Protein AF-A0A7S2ACH5-F1 (afdb_monomer_lite)

Structure (mmCIF, N/CA/C/O backbone):
data_AF-A0A7S2ACH5-F1
#
_entry.id   AF-A0A7S2ACH5-F1
#
loop_
_atom_site.group_PDB
_atom_site.id
_atom_site.type_symbol
_atom_site.label_atom_id
_atom_site.label_alt_id
_atom_site.label_comp_id
_atom_site.label_asym_id
_atom_site.label_entity_id
_atom_site.label_seq_id
_atom_site.pdbx_PDB_ins_code
_atom_site.Cartn_x
_atom_site.Cartn_y
_atom_site.Cartn_z
_atom_site.occupancy
_atom_site.B_iso_or_equiv
_atom_site.auth_seq_id
_atom_site.auth_comp_id
_atom_site.auth_asym_id
_atom_site.auth_atom_id
_atom_site.pdbx_PDB_model_num
ATOM 1 N N . ALA A 1 1 ? -8.291 -0.628 34.676 1.00 46.88 1 ALA A N 1
ATOM 2 C CA . ALA A 1 1 ? -8.359 -1.129 33.291 1.00 46.88 1 ALA A CA 1
ATOM 3 C C . ALA A 1 1 ? -7.408 -0.285 32.462 1.00 46.88 1 ALA A C 1
ATOM 5 O O . ALA A 1 1 ? -7.462 0.931 32.591 1.00 46.88 1 ALA A O 1
ATOM 6 N N . ILE A 1 2 ? -6.483 -0.892 31.721 1.00 49.00 2 ILE A N 1
ATOM 7 C CA . ILE A 1 2 ? -5.569 -0.131 30.864 1.00 49.00 2 ILE A CA 1
ATOM 8 C C . ILE A 1 2 ? -6.373 0.217 29.614 1.00 49.00 2 ILE A C 1
ATOM 10 O O . ILE A 1 2 ? -6.762 -0.676 28.867 1.00 49.00 2 ILE A O 1
ATOM 14 N N . GLN A 1 3 ? -6.704 1.491 29.450 1.00 51.94 3 GLN A N 1
ATOM 15 C CA . GLN A 1 3 ? -7.362 2.009 28.257 1.00 51.94 3 GLN A CA 1
ATOM 16 C C . GLN A 1 3 ? -6.324 1.950 27.130 1.00 51.94 3 GLN A C 1
ATOM 18 O O . GLN A 1 3 ? -5.468 2.824 27.032 1.00 51.94 3 GLN A O 1
ATOM 23 N N . GLN A 1 4 ? -6.304 0.863 26.356 1.00 63.16 4 GLN A N 1
ATOM 24 C CA . GLN A 1 4 ? -5.436 0.783 25.184 1.00 63.16 4 GLN A CA 1
ATOM 25 C C . GLN A 1 4 ? -6.059 1.659 24.095 1.00 63.16 4 GLN A C 1
ATOM 27 O O . GLN A 1 4 ? -7.161 1.383 23.625 1.00 63.16 4 GLN A O 1
ATOM 32 N N . SER A 1 5 ? -5.387 2.759 23.761 1.00 78.38 5 SER A N 1
ATOM 33 C CA . SER A 1 5 ? -5.710 3.555 22.580 1.00 78.38 5 SER A CA 1
ATOM 34 C C . SER A 1 5 ? -5.447 2.724 21.328 1.00 78.38 5 SER A C 1
ATOM 36 O O . SER A 1 5 ? -4.475 1.967 21.294 1.00 78.38 5 SER A O 1
ATOM 38 N N . LEU A 1 6 ? -6.290 2.881 20.305 1.00 80.44 6 LEU A N 1
ATOM 39 C CA . LEU A 1 6 ? -6.038 2.279 18.998 1.00 80.44 6 LEU A CA 1
ATOM 40 C C . LEU A 1 6 ? -4.666 2.726 18.457 1.00 80.44 6 LEU A C 1
ATOM 42 O O . LEU A 1 6 ? -4.239 3.851 18.747 1.00 80.44 6 LEU A O 1
ATOM 46 N N . PRO A 1 7 ? -3.981 1.874 17.675 1.00 90.81 7 PRO A N 1
ATOM 47 C CA . PRO A 1 7 ? -2.826 2.290 16.891 1.00 90.81 7 PRO A CA 1
ATOM 48 C C . PRO A 1 7 ? -3.165 3.476 15.970 1.00 90.81 7 PRO A C 1
ATOM 50 O O . PRO A 1 7 ? -4.335 3.669 15.626 1.00 90.81 7 PRO A O 1
ATOM 53 N N . PRO A 1 8 ? -2.167 4.284 15.570 1.00 95.19 8 PRO A N 1
ATOM 54 C CA . PRO A 1 8 ? -2.395 5.388 14.645 1.00 95.19 8 PRO A CA 1
ATOM 55 C C . PRO A 1 8 ? -2.881 4.877 13.285 1.00 95.19 8 PRO A C 1
ATOM 57 O O . PRO A 1 8 ? -2.527 3.778 12.858 1.00 95.19 8 PRO A O 1
ATOM 60 N N . GLU A 1 9 ? -3.658 5.688 12.576 1.00 97.50 9 GLU A N 1
ATOM 61 C CA . GLU A 1 9 ? -3.918 5.429 11.160 1.00 97.50 9 GLU A CA 1
ATOM 62 C C . GLU A 1 9 ? -2.611 5.451 10.358 1.00 97.50 9 GLU A C 1
ATOM 64 O O . GLU A 1 9 ? -1.653 6.145 10.712 1.00 97.50 9 GLU A O 1
ATOM 69 N N . GLY A 1 10 ? -2.561 4.679 9.279 1.00 98.50 10 GLY A N 1
ATOM 70 C CA . GLY A 1 10 ? -1.382 4.605 8.436 1.00 98.50 10 GLY A CA 1
ATOM 71 C C . GLY A 1 10 ? -1.247 3.274 7.723 1.00 98.50 10 GLY A C 1
ATOM 72 O O . GLY A 1 10 ? -2.184 2.490 7.618 1.00 98.50 10 GLY A O 1
ATOM 73 N N . TRP A 1 11 ? -0.049 3.028 7.222 1.00 98.75 11 TRP A N 1
ATOM 74 C CA . TRP A 1 11 ? 0.281 1.824 6.480 1.00 98.75 11 TRP A CA 1
ATOM 75 C C . TRP A 1 11 ? 0.791 0.720 7.399 1.00 98.75 11 TRP A C 1
ATOM 77 O O . TRP A 1 11 ? 1.637 0.961 8.257 1.00 98.75 11 TRP A O 1
ATOM 87 N N . TYR A 1 12 ? 0.315 -0.495 7.162 1.00 98.81 12 TYR A N 1
ATOM 88 C CA . TYR A 1 12 ? 0.663 -1.690 7.917 1.00 98.81 12 TYR A CA 1
ATOM 89 C C . TYR A 1 12 ? 1.000 -2.844 6.973 1.00 98.81 12 TYR A C 1
ATOM 91 O O . TYR A 1 12 ? 0.557 -2.883 5.819 1.00 98.81 12 TYR A O 1
ATOM 99 N N . ASP A 1 13 ? 1.765 -3.809 7.484 1.00 98.50 13 ASP A N 1
ATOM 100 C CA . ASP A 1 13 ? 1.868 -5.126 6.866 1.00 98.50 13 ASP A CA 1
ATOM 101 C C . ASP A 1 13 ? 0.530 -5.858 7.024 1.00 98.50 13 ASP A C 1
ATOM 103 O O . ASP A 1 13 ? 0.094 -6.141 8.141 1.00 98.50 13 ASP A O 1
ATOM 107 N N . GLY A 1 14 ? -0.119 -6.175 5.900 1.00 97.50 14 GLY A N 1
ATOM 108 C CA . GLY A 1 14 ? -1.352 -6.959 5.885 1.00 97.50 14 GLY A CA 1
ATOM 109 C C . GLY A 1 14 ? -1.184 -8.377 6.444 1.00 97.50 14 GLY A C 1
ATOM 110 O O . GLY A 1 14 ? -2.161 -8.988 6.869 1.00 97.50 14 GLY A O 1
ATOM 111 N N . GLY A 1 15 ? 0.048 -8.887 6.477 1.00 96.88 15 GLY A N 1
ATOM 112 C CA . GLY A 1 15 ? 0.412 -10.239 6.875 1.00 96.88 15 GLY A CA 1
ATOM 113 C C . GLY A 1 15 ? 0.614 -11.171 5.678 1.00 96.88 15 GLY A C 1
ATOM 114 O O . GLY A 1 15 ? 0.072 -10.972 4.587 1.00 96.88 15 GLY A O 1
ATOM 115 N N . ALA A 1 16 ? 1.394 -12.234 5.889 1.00 95.69 16 ALA A N 1
ATOM 116 C CA . ALA A 1 16 ? 1.707 -13.209 4.847 1.00 95.69 16 ALA A CA 1
ATOM 117 C C . ALA A 1 16 ? 0.436 -13.910 4.331 1.00 95.69 16 ALA A C 1
ATOM 119 O O . ALA A 1 16 ? -0.244 -14.625 5.072 1.00 95.69 16 ALA A O 1
ATOM 120 N N . GLY A 1 17 ? 0.126 -13.718 3.047 1.00 95.75 17 GLY A N 1
ATOM 121 C CA . GLY A 1 17 ? -1.035 -14.304 2.375 1.00 95.75 17 GLY A CA 1
ATOM 122 C C . GLY A 1 17 ? -2.388 -13.804 2.889 1.00 95.75 17 GLY A C 1
ATOM 123 O O . GLY A 1 17 ? -3.402 -14.445 2.624 1.00 95.75 17 GLY A O 1
ATOM 124 N N . GLN A 1 18 ? -2.413 -12.700 3.636 1.00 96.75 18 GLN A N 1
ATOM 125 C CA . GLN A 1 18 ? -3.631 -12.114 4.191 1.00 96.75 18 GLN A CA 1
ATOM 126 C C . GLN A 1 18 ? -4.126 -10.947 3.327 1.00 96.75 18 GLN A C 1
ATOM 128 O O . GLN A 1 18 ? -3.363 -10.299 2.607 1.00 96.75 18 GLN A O 1
ATOM 133 N N . SER A 1 19 ? -5.426 -10.684 3.405 1.00 98.12 19 SER A N 1
ATOM 134 C CA . SER A 1 19 ? -6.052 -9.475 2.863 1.00 98.12 19 SER A CA 1
ATOM 135 C C . SER A 1 19 ? -5.787 -8.252 3.752 1.00 98.12 19 SER A C 1
ATOM 137 O O . SER A 1 19 ? -5.433 -8.388 4.927 1.00 98.12 19 SER A O 1
ATOM 139 N N . CYS A 1 20 ? -6.023 -7.045 3.230 1.00 98.75 20 CYS A N 1
ATOM 140 C CA . CYS A 1 20 ? -5.938 -5.832 4.044 1.00 98.75 20 CYS A CA 1
ATOM 141 C C . CYS A 1 20 ? -7.042 -5.753 5.098 1.00 98.75 20 CYS A C 1
ATOM 143 O O . CYS A 1 20 ? -6.790 -5.265 6.198 1.00 98.75 20 CYS A O 1
ATOM 145 N N . THR A 1 21 ? -8.227 -6.298 4.816 1.00 98.75 21 THR A N 1
ATOM 146 C CA . THR A 1 21 ? -9.292 -6.442 5.816 1.00 98.75 21 THR A CA 1
ATOM 147 C C . THR A 1 21 ? -8.815 -7.254 7.022 1.00 98.75 21 THR A C 1
ATOM 149 O O . THR A 1 21 ? -9.005 -6.833 8.162 1.00 98.75 21 THR A O 1
ATOM 152 N N . GLN A 1 22 ? -8.138 -8.384 6.792 1.00 98.50 22 GLN A N 1
ATOM 153 C CA . GLN A 1 22 ? -7.583 -9.210 7.871 1.00 98.50 22 GLN A CA 1
ATOM 154 C C . GLN A 1 22 ? -6.442 -8.499 8.611 1.00 98.50 22 GLN A C 1
ATOM 156 O O . GLN A 1 22 ? -6.440 -8.471 9.842 1.00 98.50 22 GLN A O 1
ATOM 161 N N . GLY A 1 23 ? -5.502 -7.896 7.876 1.00 98.19 23 GLY A N 1
ATOM 162 C CA . GLY A 1 23 ? -4.347 -7.211 8.456 1.00 98.19 23 GLY A CA 1
ATOM 163 C C . GLY A 1 23 ? -4.721 -6.015 9.333 1.00 98.19 23 GLY A C 1
ATOM 164 O O . GLY A 1 23 ? -4.294 -5.933 10.483 1.00 98.19 23 GLY A O 1
ATOM 165 N N . CYS A 1 24 ? -5.586 -5.123 8.840 1.00 98.56 24 CYS A N 1
ATOM 166 C CA . CYS A 1 24 ? -6.038 -3.972 9.622 1.00 98.56 24 CYS A CA 1
ATOM 167 C C . CYS A 1 24 ? -6.851 -4.402 10.854 1.00 98.56 24 CYS A C 1
ATOM 169 O O . CYS A 1 24 ? -6.653 -3.857 11.943 1.00 98.56 24 CYS A O 1
ATOM 171 N N . ALA A 1 25 ? -7.704 -5.427 10.727 1.00 98.06 25 ALA A N 1
ATOM 172 C CA . ALA A 1 25 ? -8.476 -5.944 11.856 1.00 98.06 25 ALA A CA 1
ATOM 173 C C . ALA A 1 25 ? -7.581 -6.504 12.976 1.00 98.06 25 ALA A C 1
ATOM 175 O O . ALA A 1 25 ? -7.907 -6.351 14.155 1.00 98.06 25 ALA A O 1
ATOM 176 N N . ALA A 1 26 ? -6.429 -7.095 12.635 1.00 97.25 26 ALA A N 1
ATOM 177 C CA . ALA A 1 26 ? -5.473 -7.619 13.612 1.00 97.25 26 ALA A CA 1
ATOM 178 C C . ALA A 1 26 ? -4.875 -6.533 14.528 1.00 97.25 26 ALA A C 1
ATOM 180 O O . ALA A 1 26 ? -4.435 -6.843 15.635 1.00 97.25 26 ALA A O 1
ATOM 181 N N . VAL A 1 27 ? -4.901 -5.266 14.098 1.00 96.06 27 VAL A N 1
ATOM 182 C CA . VAL A 1 27 ? -4.445 -4.103 14.878 1.00 96.06 27 VAL A CA 1
ATOM 183 C C . VAL A 1 27 ? -5.601 -3.217 15.365 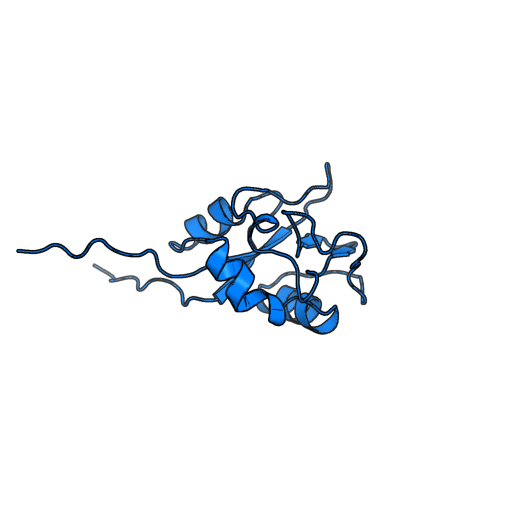1.00 96.06 27 VAL A C 1
ATOM 185 O O . VAL A 1 27 ? -5.373 -2.125 15.877 1.00 96.06 27 VAL A O 1
ATOM 188 N N . GLY A 1 28 ? -6.851 -3.680 15.244 1.00 95.81 28 GLY A N 1
ATOM 189 C CA . GLY A 1 28 ? -8.041 -2.944 15.689 1.00 95.81 28 GLY A CA 1
ATOM 190 C C . GLY A 1 28 ? -8.463 -1.791 14.769 1.00 95.81 28 GLY A C 1
ATOM 191 O O . GLY A 1 28 ? -9.256 -0.943 15.178 1.00 95.81 28 GLY A O 1
ATOM 192 N N . LEU A 1 29 ? -7.942 -1.755 13.543 1.00 97.25 29 LEU A N 1
ATOM 193 C CA . LEU A 1 29 ? -8.266 -0.772 12.511 1.00 97.25 29 LEU A CA 1
ATOM 194 C C . LEU A 1 29 ? -9.096 -1.420 11.391 1.00 97.25 29 LEU A C 1
ATOM 196 O O . LEU A 1 29 ? -9.392 -2.615 11.420 1.00 97.25 29 LEU A O 1
ATOM 200 N N . VAL A 1 30 ? -9.477 -0.631 10.389 1.00 98.31 30 VAL A N 1
ATOM 201 C CA . VAL A 1 30 ? -10.203 -1.103 9.201 1.00 98.31 30 VAL A CA 1
ATOM 202 C C . VAL A 1 30 ? -9.523 -0.641 7.914 1.00 98.31 30 VAL A C 1
ATOM 204 O O . VAL A 1 30 ? -8.794 0.349 7.915 1.00 98.31 30 VAL A O 1
ATOM 207 N N . CYS A 1 31 ? -9.774 -1.370 6.827 1.00 98.75 31 CYS A N 1
ATOM 208 C CA . CYS A 1 31 ? -9.410 -0.992 5.462 1.00 98.75 31 CYS A CA 1
ATOM 209 C C . CYS A 1 31 ? -10.671 -0.544 4.714 1.00 98.75 31 CYS A C 1
ATOM 211 O O . CYS A 1 31 ? -11.732 -1.144 4.894 1.00 98.75 31 CYS A O 1
ATOM 213 N N . THR A 1 32 ? -10.539 0.474 3.867 1.00 98.62 32 THR A N 1
ATOM 214 C CA . THR A 1 32 ? -11.549 0.867 2.874 1.00 98.62 32 THR A CA 1
ATOM 215 C C . THR A 1 32 ? -10.875 1.127 1.532 1.00 98.62 32 THR A C 1
ATOM 217 O O . THR A 1 32 ? -9.725 1.577 1.482 1.00 98.62 32 THR A O 1
ATOM 220 N N . GLU A 1 33 ? -11.577 0.866 0.433 1.00 98.75 33 GLU A N 1
ATOM 221 C CA . GLU A 1 33 ? -11.095 1.177 -0.912 1.00 98.75 33 GLU A CA 1
ATOM 222 C C . GLU A 1 33 ? -10.821 2.677 -1.075 1.00 98.75 33 GLU A C 1
ATOM 224 O O . GLU A 1 33 ? -9.825 3.056 -1.694 1.00 98.75 33 GLU A O 1
ATOM 229 N N . GLU A 1 34 ? -11.644 3.538 -0.469 1.00 98.56 34 GLU A N 1
ATOM 230 C CA . GLU A 1 34 ? -11.428 4.985 -0.447 1.00 98.56 34 GLU A CA 1
ATOM 231 C C . GLU A 1 34 ? -10.150 5.363 0.305 1.00 98.56 34 GLU A C 1
ATOM 233 O O . GLU A 1 34 ? -9.412 6.228 -0.165 1.00 98.56 34 GLU A O 1
ATOM 238 N N . GLY A 1 35 ? -9.855 4.705 1.431 1.00 98.25 35 GLY A N 1
ATOM 239 C CA . GLY A 1 35 ? -8.607 4.897 2.168 1.00 98.25 35 GLY A CA 1
ATOM 240 C C . GLY A 1 35 ? -7.387 4.500 1.337 1.00 98.25 35 GLY A C 1
ATOM 241 O O . GLY A 1 35 ? -6.423 5.260 1.248 1.00 98.25 35 GLY A O 1
ATOM 242 N N . LEU A 1 36 ? -7.448 3.353 0.653 1.00 98.69 36 LEU A N 1
ATOM 243 C CA . LEU A 1 36 ? -6.375 2.927 -0.250 1.00 98.69 36 LEU A CA 1
ATOM 244 C C . LEU A 1 36 ? -6.187 3.898 -1.428 1.00 98.69 36 LEU A C 1
ATOM 246 O O . LEU A 1 36 ? -5.050 4.170 -1.813 1.00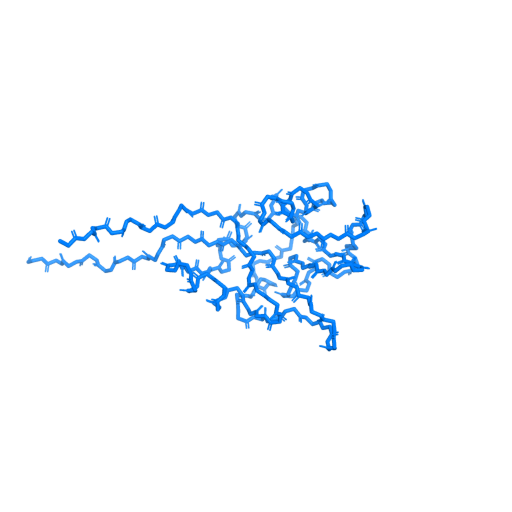 98.69 36 LEU A O 1
ATOM 250 N N . LEU A 1 37 ? -7.273 4.431 -1.999 1.00 98.62 37 LEU A N 1
ATOM 251 C CA . LEU A 1 37 ? -7.206 5.421 -3.076 1.00 98.62 37 LEU A CA 1
ATOM 252 C C . LEU A 1 37 ? -6.628 6.756 -2.589 1.00 98.62 37 LEU A C 1
ATOM 254 O O . LEU A 1 37 ? -5.755 7.315 -3.253 1.00 98.62 37 LEU A O 1
ATOM 258 N N . ALA A 1 38 ? -7.100 7.265 -1.449 1.00 98.44 38 ALA A N 1
ATOM 259 C CA . ALA A 1 38 ? -6.664 8.543 -0.885 1.00 98.44 38 ALA A CA 1
ATOM 260 C C . ALA A 1 38 ? -5.159 8.564 -0.583 1.00 98.44 38 ALA A C 1
ATOM 262 O O . ALA A 1 38 ? -4.523 9.610 -0.706 1.00 98.44 38 ALA A O 1
ATOM 263 N N . HIS A 1 39 ? -4.593 7.402 -0.255 1.00 98.62 39 HIS A N 1
ATOM 264 C CA . HIS A 1 39 ? -3.175 7.223 0.038 1.00 98.62 39 HIS A CA 1
ATOM 265 C C . HIS A 1 39 ? -2.381 6.589 -1.110 1.00 98.62 39 HIS A C 1
ATOM 267 O O . HIS A 1 39 ? -1.211 6.271 -0.945 1.00 98.62 39 HIS A O 1
ATOM 273 N N . ASN A 1 40 ? -2.959 6.425 -2.303 1.00 98.75 40 ASN A N 1
ATOM 274 C CA . ASN A 1 40 ? -2.296 5.720 -3.404 1.00 98.75 40 ASN A CA 1
ATOM 275 C C . ASN A 1 40 ? -0.947 6.343 -3.811 1.00 98.75 40 ASN A C 1
ATOM 277 O O . ASN A 1 40 ? -0.032 5.612 -4.177 1.00 98.75 40 ASN A O 1
ATOM 281 N N . ALA A 1 41 ? -0.824 7.668 -3.691 1.00 98.50 41 ALA A N 1
ATOM 282 C CA . ALA A 1 41 ? 0.412 8.404 -3.957 1.00 98.50 41 ALA A CA 1
ATOM 283 C C . ALA A 1 41 ? 1.558 8.061 -2.985 1.00 98.50 41 ALA A C 1
ATOM 285 O O . ALA A 1 41 ? 2.700 8.402 -3.245 1.00 98.50 41 ALA A O 1
ATOM 286 N N . ASP A 1 42 ? 1.282 7.377 -1.871 1.00 98.69 42 ASP A N 1
ATOM 287 C CA . ASP A 1 42 ? 2.318 6.923 -0.939 1.00 98.69 42 ASP A CA 1
ATOM 288 C C . ASP A 1 42 ? 3.027 5.641 -1.415 1.00 98.69 42 ASP A C 1
ATOM 290 O O . ASP A 1 42 ? 3.941 5.177 -0.729 1.00 98.69 42 ASP A O 1
ATOM 294 N N . VAL A 1 43 ? 2.551 5.016 -2.504 1.00 98.62 43 VAL A N 1
ATOM 295 C CA . VAL A 1 43 ? 2.927 3.665 -2.967 1.00 98.62 43 VAL A CA 1
ATOM 296 C C . VAL A 1 43 ? 2.878 3.512 -4.500 1.00 98.62 43 VAL A C 1
ATOM 298 O O . VAL A 1 43 ? 2.742 2.390 -5.009 1.00 98.62 43 VAL A O 1
ATOM 301 N N . ASP A 1 44 ? 2.940 4.614 -5.254 1.00 98.38 44 ASP A N 1
ATOM 302 C CA . ASP A 1 44 ? 2.788 4.598 -6.716 1.00 98.38 44 ASP A CA 1
ATOM 303 C C . ASP A 1 44 ? 4.111 4.663 -7.501 1.00 98.38 44 ASP A C 1
ATOM 305 O O . ASP A 1 44 ? 4.135 4.450 -8.723 1.00 98.38 44 ASP A O 1
ATOM 309 N N . THR A 1 45 ? 5.221 4.808 -6.775 1.00 98.50 45 THR A N 1
ATOM 310 C CA . THR A 1 45 ? 6.598 4.629 -7.248 1.00 98.50 45 THR A CA 1
ATOM 311 C C . THR A 1 45 ? 7.325 3.489 -6.526 1.00 98.50 45 THR A C 1
ATOM 313 O O . THR A 1 45 ? 6.924 3.017 -5.458 1.00 98.50 45 THR A O 1
ATOM 316 N N . SER A 1 46 ? 8.431 3.023 -7.111 1.00 98.31 46 SER A N 1
ATOM 317 C CA . SER A 1 46 ? 9.247 1.955 -6.524 1.00 98.31 46 SER A CA 1
ATOM 318 C C . SER A 1 46 ? 9.900 2.417 -5.225 1.00 98.31 46 SER A C 1
ATOM 320 O O . SER A 1 46 ? 9.893 1.686 -4.239 1.00 98.31 46 SER A O 1
ATOM 322 N N . GLU A 1 47 ? 10.429 3.639 -5.206 1.00 98.56 47 GLU A N 1
ATOM 323 C CA . GLU A 1 47 ? 11.074 4.246 -4.045 1.00 98.56 47 GLU A CA 1
ATOM 324 C C . GLU A 1 47 ? 10.115 4.354 -2.855 1.00 98.56 47 GLU A C 1
ATOM 326 O O . GLU A 1 47 ? 10.486 4.065 -1.718 1.00 98.56 47 GLU A O 1
ATOM 331 N N . GLU A 1 48 ? 8.869 4.740 -3.116 1.00 98.75 48 GLU A N 1
ATOM 332 C CA . GLU A 1 48 ? 7.808 4.810 -2.116 1.00 98.75 48 GLU A CA 1
ATOM 333 C C . GLU A 1 48 ? 7.446 3.446 -1.542 1.00 98.75 48 GLU A C 1
ATOM 335 O O . GLU A 1 48 ? 7.425 3.288 -0.321 1.00 98.75 48 GLU A O 1
ATOM 340 N N . VAL A 1 49 ? 7.217 2.447 -2.399 1.00 98.69 49 VAL A N 1
ATOM 341 C CA . VAL A 1 49 ? 6.884 1.090 -1.950 1.00 98.69 49 VAL A CA 1
ATOM 342 C C . VAL A 1 49 ? 8.023 0.482 -1.142 1.00 98.69 49 VAL A C 1
ATOM 344 O O . VAL A 1 49 ? 7.771 -0.094 -0.088 1.00 98.69 49 VAL A O 1
ATOM 347 N N . LEU A 1 50 ? 9.272 0.627 -1.588 1.00 98.75 50 LEU A N 1
ATOM 348 C CA . LEU A 1 50 ? 10.436 0.107 -0.866 1.00 98.75 50 LEU A CA 1
ATOM 349 C C . LEU A 1 50 ? 10.595 0.764 0.503 1.00 98.75 50 LEU A C 1
ATOM 351 O O . LEU A 1 50 ? 10.767 0.060 1.498 1.00 98.75 50 LEU A O 1
ATOM 355 N N . ARG A 1 51 ? 10.455 2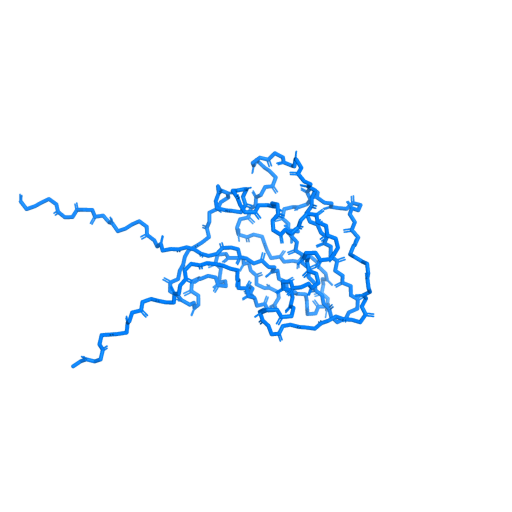.093 0.569 1.00 98.69 51 ARG A N 1
ATOM 356 C CA . ARG A 1 51 ? 10.438 2.820 1.841 1.00 98.69 51 ARG A CA 1
ATOM 357 C C . ARG A 1 51 ? 9.309 2.314 2.737 1.00 98.69 51 ARG A C 1
ATOM 359 O O . ARG A 1 51 ? 9.512 2.103 3.927 1.00 98.69 51 ARG A O 1
ATOM 366 N N . LYS A 1 52 ? 8.128 2.069 2.169 1.00 98.75 52 LYS A N 1
ATOM 367 C CA . LYS A 1 52 ? 6.972 1.622 2.939 1.00 98.75 52 LYS A CA 1
ATOM 368 C C . LYS A 1 52 ? 7.118 0.198 3.470 1.00 98.75 52 LYS A C 1
ATOM 370 O O . LYS A 1 52 ? 6.725 -0.061 4.601 1.00 98.75 52 LYS A O 1
ATOM 375 N N . ILE A 1 53 ? 7.729 -0.697 2.693 1.00 98.69 53 ILE A N 1
ATOM 376 C CA . ILE A 1 53 ? 8.100 -2.047 3.135 1.00 98.69 53 ILE A CA 1
ATOM 377 C C . ILE A 1 53 ? 9.019 -1.968 4.359 1.00 98.69 53 ILE A C 1
ATOM 379 O O . ILE A 1 53 ? 8.771 -2.664 5.339 1.00 98.69 53 ILE A O 1
ATOM 383 N N . GLU A 1 54 ? 10.036 -1.103 4.332 1.00 98.50 54 GLU A N 1
ATOM 384 C CA . GLU A 1 54 ? 10.944 -0.902 5.468 1.00 98.50 54 GLU A CA 1
ATOM 385 C C . GLU A 1 54 ? 10.217 -0.323 6.694 1.00 98.50 54 GLU A C 1
ATOM 387 O O . GLU A 1 54 ? 10.374 -0.839 7.800 1.00 98.50 54 GLU A O 1
ATOM 392 N N . GLU A 1 55 ? 9.371 0.697 6.501 1.00 98.44 55 GLU A N 1
ATOM 393 C CA . GLU A 1 55 ? 8.590 1.334 7.574 1.00 98.44 55 GLU A CA 1
ATOM 394 C C . GLU A 1 55 ? 7.690 0.337 8.326 1.00 98.44 55 GLU A C 1
ATOM 396 O O . GLU A 1 55 ? 7.546 0.445 9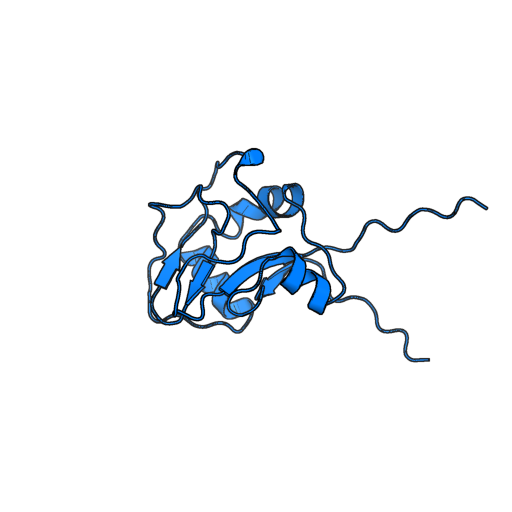.545 1.00 98.44 55 GLU A O 1
ATOM 401 N N . VAL A 1 56 ? 7.118 -0.655 7.631 1.00 98.19 56 VAL A N 1
ATOM 402 C CA . VAL A 1 56 ? 6.280 -1.702 8.250 1.00 98.19 56 VAL A CA 1
ATOM 403 C C . VAL A 1 56 ? 7.082 -2.909 8.760 1.00 98.19 56 VAL A C 1
ATOM 405 O O . VAL A 1 56 ? 6.495 -3.897 9.200 1.00 98.19 56 VAL A O 1
ATOM 408 N N . GLY A 1 57 ? 8.418 -2.851 8.716 1.00 97.88 57 GLY A N 1
ATOM 409 C CA . GLY A 1 57 ? 9.316 -3.912 9.189 1.00 97.88 57 GLY A CA 1
ATOM 410 C C . GLY A 1 57 ? 9.505 -5.080 8.214 1.00 97.88 57 GLY A C 1
ATOM 411 O O . GLY A 1 57 ? 10.062 -6.115 8.588 1.00 97.88 57 GLY A O 1
ATOM 412 N N . GLY A 1 58 ? 9.045 -4.938 6.971 1.00 97.00 58 GLY A N 1
ATOM 413 C CA . GLY A 1 58 ? 9.247 -5.903 5.899 1.00 97.00 58 GLY A CA 1
ATOM 414 C C . GLY A 1 58 ? 10.616 -5.765 5.228 1.00 97.00 58 GLY A C 1
ATOM 415 O O . GLY A 1 58 ? 11.338 -4.786 5.401 1.00 97.00 58 GLY A O 1
ATOM 416 N N . THR A 1 59 ? 10.981 -6.762 4.419 1.00 96.00 59 THR A N 1
ATOM 417 C CA . THR A 1 59 ? 12.196 -6.728 3.591 1.00 96.00 59 THR A CA 1
ATOM 418 C C . THR A 1 59 ? 11.952 -7.345 2.211 1.00 96.00 59 THR A C 1
ATOM 420 O O . THR A 1 59 ? 11.104 -8.225 2.039 1.00 96.00 59 THR A O 1
ATOM 423 N N . THR A 1 60 ? 12.709 -6.880 1.216 1.00 95.88 60 THR A N 1
ATOM 424 C CA . THR A 1 60 ? 12.777 -7.433 -0.145 1.00 95.88 60 THR A CA 1
ATOM 425 C C . THR A 1 60 ? 14.204 -7.296 -0.677 1.00 95.88 60 THR A C 1
ATOM 427 O O . THR A 1 60 ? 14.922 -6.375 -0.298 1.00 95.88 60 THR A O 1
ATOM 430 N N . ASN A 1 61 ? 14.625 -8.202 -1.560 1.00 95.62 61 ASN A N 1
ATOM 431 C CA . ASN A 1 61 ? 15.951 -8.183 -2.190 1.00 95.62 61 ASN A CA 1
ATOM 432 C C . ASN A 1 61 ? 15.966 -7.437 -3.536 1.00 95.62 61 ASN A C 1
ATOM 434 O O . ASN A 1 61 ? 16.947 -7.511 -4.277 1.00 95.62 61 ASN A O 1
ATOM 438 N N . ILE A 1 62 ? 14.865 -6.772 -3.888 1.00 96.06 62 ILE A N 1
ATOM 439 C CA . ILE A 1 62 ? 14.672 -6.103 -5.174 1.00 96.06 62 ILE A CA 1
ATOM 440 C C . ILE A 1 62 ? 14.723 -4.585 -4.993 1.00 96.06 62 ILE A C 1
ATOM 442 O O . ILE A 1 62 ? 14.137 -4.054 -4.059 1.00 96.06 62 ILE A O 1
ATOM 446 N N . GLY A 1 63 ? 15.407 -3.892 -5.909 1.00 96.19 63 GLY A N 1
ATOM 447 C CA . GLY A 1 63 ? 15.531 -2.427 -5.903 1.00 96.19 63 GLY A CA 1
ATOM 448 C C . GLY A 1 63 ? 14.519 -1.679 -6.778 1.00 96.19 63 GLY A C 1
ATOM 449 O O . GLY A 1 63 ? 14.524 -0.456 -6.775 1.00 96.19 63 GLY A O 1
ATOM 450 N N . VAL A 1 64 ? 13.681 -2.387 -7.544 1.00 97.94 64 VAL A N 1
ATOM 451 C CA . VAL A 1 64 ? 12.645 -1.805 -8.416 1.00 97.94 64 VAL A CA 1
ATOM 452 C C . VAL A 1 64 ? 11.388 -2.669 -8.361 1.00 97.94 64 VAL A C 1
ATOM 454 O O . VAL A 1 64 ? 11.443 -3.860 -8.665 1.00 97.94 64 VAL A O 1
ATOM 457 N N . CYS A 1 65 ? 10.257 -2.078 -7.990 1.00 97.94 65 CYS A N 1
ATOM 458 C CA . CYS A 1 65 ? 8.972 -2.762 -7.945 1.00 97.94 65 CYS A CA 1
ATOM 459 C C . CYS A 1 65 ? 8.291 -2.737 -9.316 1.00 97.94 65 CYS A C 1
ATOM 461 O O . CYS A 1 65 ? 8.253 -1.716 -9.996 1.00 97.94 65 CYS A O 1
ATOM 463 N N . ASP A 1 66 ? 7.735 -3.874 -9.728 1.00 96.94 66 ASP A N 1
ATOM 464 C CA . ASP A 1 66 ? 7.092 -4.012 -11.033 1.00 96.94 66 ASP A CA 1
ATOM 465 C C . ASP A 1 66 ? 5.761 -3.233 -11.080 1.00 96.94 66 ASP A C 1
ATOM 467 O O . ASP A 1 66 ? 4.941 -3.316 -10.161 1.00 96.94 66 ASP A O 1
ATOM 471 N N . GLN A 1 67 ? 5.535 -2.481 -12.160 1.00 96.19 67 GLN A N 1
ATOM 472 C CA . GLN A 1 67 ? 4.305 -1.722 -12.412 1.00 96.19 67 GLN A CA 1
ATOM 473 C C . GLN A 1 67 ? 3.417 -2.363 -13.495 1.00 96.19 67 GLN A C 1
ATOM 475 O O . GLN A 1 67 ? 2.298 -1.901 -13.719 1.00 96.19 67 GLN A O 1
ATOM 480 N N . GLN A 1 68 ? 3.847 -3.446 -14.157 1.00 96.38 68 GLN A N 1
ATOM 481 C CA . GLN A 1 68 ? 3.062 -4.125 -15.199 1.00 96.38 68 GLN A CA 1
ATOM 482 C C . GLN A 1 68 ? 1.646 -4.494 -14.715 1.00 96.38 68 GLN A C 1
ATOM 484 O O . GLN A 1 68 ? 0.695 -4.467 -15.496 1.00 96.38 68 GLN A O 1
ATOM 489 N N . TRP A 1 69 ? 1.500 -4.779 -13.418 1.00 95.38 69 TRP A N 1
ATOM 490 C CA . TRP A 1 69 ? 0.242 -5.141 -12.762 1.00 95.38 69 TRP A CA 1
ATOM 491 C C . TRP A 1 69 ? -0.283 -4.055 -11.816 1.00 95.38 69 TRP A C 1
ATOM 493 O O . TRP A 1 69 ? -1.027 -4.358 -10.891 1.00 95.38 69 TRP A O 1
ATOM 503 N N . GLY A 1 70 ? 0.080 -2.788 -12.036 1.00 96.69 70 GLY A N 1
ATOM 504 C CA . GLY A 1 70 ? -0.232 -1.684 -11.120 1.00 96.69 70 GLY A CA 1
ATOM 505 C C . GLY A 1 70 ? -1.726 -1.393 -10.901 1.00 96.69 70 GLY A C 1
ATOM 506 O O . GLY A 1 70 ? -2.068 -0.638 -9.997 1.00 96.69 70 GLY A O 1
ATOM 507 N N . GLU A 1 71 ? -2.626 -1.976 -11.699 1.00 98.00 71 GLU A N 1
ATOM 508 C CA . GLU A 1 71 ? -4.085 -1.909 -11.497 1.00 98.00 71 GLU A CA 1
ATOM 509 C C . GLU A 1 71 ? -4.677 -3.176 -10.858 1.00 98.00 71 GLU A C 1
ATOM 511 O O . GLU A 1 71 ? -5.883 -3.235 -10.640 1.00 98.00 71 GLU A O 1
ATOM 516 N N . ALA A 1 72 ? -3.870 -4.196 -10.549 1.00 97.75 72 ALA A N 1
ATOM 517 C CA . ALA A 1 72 ? -4.366 -5.405 -9.901 1.00 97.75 72 ALA A CA 1
ATOM 518 C C . ALA A 1 72 ? -4.882 -5.108 -8.482 1.00 97.75 72 ALA A C 1
ATOM 520 O O . ALA A 1 72 ? -4.316 -4.317 -7.728 1.00 97.75 72 ALA A O 1
ATOM 521 N N . ASP A 1 73 ? -5.964 -5.767 -8.095 1.00 97.88 73 ASP A N 1
ATOM 522 C CA . ASP A 1 73 ? -6.656 -5.527 -6.822 1.00 97.88 73 ASP A CA 1
ATOM 523 C C . ASP A 1 73 ? -5.822 -5.851 -5.565 1.00 97.88 73 ASP A C 1
ATOM 525 O O . ASP A 1 73 ? -6.133 -5.362 -4.480 1.00 97.88 73 ASP A O 1
ATOM 529 N N . ASP A 1 74 ? -4.727 -6.601 -5.713 1.00 97.00 74 ASP A N 1
ATOM 530 C CA . ASP A 1 74 ? -3.807 -6.984 -4.648 1.00 97.00 74 ASP A CA 1
ATOM 531 C C . ASP A 1 74 ? -2.503 -6.176 -4.606 1.00 97.00 74 ASP A C 1
ATOM 533 O O . ASP A 1 74 ? -1.651 -6.459 -3.761 1.00 97.00 74 ASP A O 1
ATOM 537 N N . VAL A 1 75 ? -2.298 -5.192 -5.489 1.00 97.88 75 VAL A N 1
ATOM 538 C CA . VAL A 1 75 ? -1.142 -4.278 -5.396 1.00 97.88 75 VAL A CA 1
ATOM 539 C C . VAL A 1 75 ? -1.453 -3.073 -4.490 1.00 97.88 75 VAL A C 1
ATOM 541 O O . VAL A 1 75 ? -2.620 -2.669 -4.397 1.00 97.88 75 VAL A O 1
ATOM 544 N N . PRO A 1 76 ? -0.448 -2.480 -3.816 1.00 98.31 76 PRO A N 1
ATOM 545 C CA . PRO A 1 76 ? 0.963 -2.892 -3.763 1.00 98.31 76 PRO A CA 1
ATOM 546 C C . PRO A 1 76 ? 1.206 -4.106 -2.854 1.00 98.31 76 PRO A C 1
ATOM 548 O O . PRO A 1 76 ? 0.625 -4.241 -1.779 1.00 98.31 76 PRO A O 1
ATOM 551 N N . ASN A 1 77 ? 2.109 -4.990 -3.273 1.00 98.25 77 ASN A N 1
ATOM 552 C CA . ASN A 1 77 ? 2.480 -6.184 -2.511 1.00 98.25 77 ASN A CA 1
ATOM 553 C C . ASN A 1 77 ? 3.967 -6.494 -2.649 1.00 98.25 77 ASN A C 1
ATOM 555 O O . ASN A 1 77 ? 4.609 -6.076 -3.612 1.00 98.25 77 ASN A O 1
ATOM 559 N N . TRP A 1 78 ? 4.512 -7.255 -1.703 1.00 97.69 78 TRP A N 1
ATOM 560 C CA . TRP A 1 78 ? 5.911 -7.666 -1.719 1.00 97.69 78 TRP A CA 1
ATOM 561 C C . TRP A 1 78 ? 6.120 -9.087 -1.204 1.00 97.69 78 TRP A C 1
ATOM 563 O O . TRP A 1 78 ? 5.236 -9.719 -0.643 1.00 97.69 78 TRP A O 1
ATOM 573 N N . SER A 1 79 ? 7.320 -9.597 -1.431 1.00 96.69 79 SER A N 1
ATOM 574 C CA . SER A 1 79 ? 7.925 -10.779 -0.823 1.00 96.69 79 SER A CA 1
ATOM 575 C C . SER A 1 79 ? 9.434 -10.559 -0.785 1.00 96.69 79 SER A C 1
ATOM 577 O O . SER A 1 79 ? 9.932 -9.582 -1.343 1.00 96.69 79 SER A O 1
ATOM 579 N N . ALA A 1 80 ? 10.186 -11.510 -0.233 1.00 93.94 80 ALA A N 1
ATOM 580 C CA . ALA A 1 80 ? 11.647 -11.452 -0.254 1.00 93.94 80 ALA A CA 1
ATOM 581 C C . ALA A 1 80 ? 12.245 -11.314 -1.673 1.00 93.94 80 ALA A C 1
ATOM 583 O O . ALA A 1 80 ? 13.328 -10.756 -1.829 1.00 93.94 80 ALA A O 1
ATOM 584 N N . GLY A 1 81 ? 11.571 -11.837 -2.705 1.00 93.06 81 GLY A N 1
ATOM 585 C CA . GLY A 1 81 ? 12.083 -11.885 -4.080 1.00 93.06 81 GLY A CA 1
ATOM 586 C C . GLY A 1 81 ? 11.416 -10.925 -5.064 1.00 93.06 81 GLY A C 1
ATOM 587 O O . GLY A 1 81 ? 11.686 -11.029 -6.256 1.00 93.06 81 GLY A O 1
ATOM 588 N N . GLY A 1 82 ? 10.523 -10.037 -4.619 1.00 94.12 82 GLY A N 1
ATOM 589 C CA . GLY A 1 82 ? 9.761 -9.193 -5.541 1.00 94.12 82 GLY A CA 1
ATOM 590 C C . GLY A 1 82 ? 8.801 -8.241 -4.856 1.00 94.12 82 GLY A C 1
ATOM 591 O O . GLY A 1 8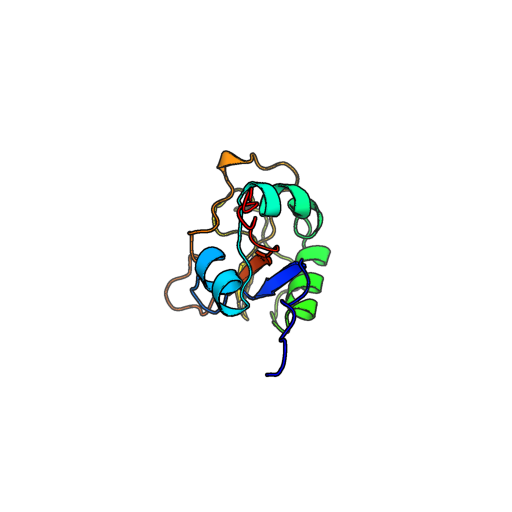2 ? 8.290 -8.544 -3.782 1.00 94.12 82 GLY A O 1
ATOM 592 N N . CYS A 1 83 ? 8.522 -7.118 -5.507 1.00 97.38 83 CYS A N 1
ATOM 593 C CA . CYS A 1 83 ? 7.477 -6.178 -5.123 1.00 97.38 83 CYS A CA 1
ATOM 594 C C . CYS A 1 83 ? 6.759 -5.643 -6.362 1.00 97.38 83 CYS A C 1
ATOM 596 O O . CYS A 1 83 ? 7.324 -5.624 -7.454 1.00 97.38 83 CYS A O 1
ATOM 598 N N . HIS A 1 84 ? 5.515 -5.218 -6.172 1.00 98.06 84 HIS A N 1
ATOM 599 C CA . HIS A 1 84 ? 4.703 -4.554 -7.183 1.00 98.06 84 HIS A CA 1
ATOM 600 C C . HIS A 1 84 ? 4.209 -3.231 -6.615 1.00 98.06 84 HIS A C 1
ATOM 602 O O . HIS A 1 84 ? 3.731 -3.198 -5.476 1.00 98.06 84 HIS A O 1
ATOM 608 N N . GLN A 1 85 ? 4.311 -2.168 -7.406 1.00 98.25 85 GLN A N 1
ATOM 609 C CA . GLN A 1 85 ? 3.810 -0.848 -7.031 1.00 98.25 85 GLN A CA 1
ATOM 610 C C . GLN A 1 85 ? 2.405 -0.609 -7.569 1.00 98.25 85 GLN A C 1
ATOM 612 O O . GLN A 1 85 ? 1.979 -1.238 -8.542 1.00 98.25 85 GLN A O 1
ATOM 617 N N . SER A 1 86 ? 1.686 0.312 -6.935 1.00 98.38 86 SER A N 1
ATOM 618 C CA . SER A 1 86 ? 0.402 0.758 -7.457 1.00 98.38 86 SER A CA 1
ATOM 619 C C . SER A 1 86 ? 0.604 1.642 -8.689 1.00 98.38 86 SER A C 1
ATOM 621 O O . SER A 1 86 ? 1.642 2.281 -8.866 1.00 98.38 86 SER A O 1
ATOM 623 N N . LYS A 1 87 ? -0.389 1.701 -9.575 1.00 98.31 87 LYS A N 1
ATOM 624 C CA . LYS A 1 87 ? -0.409 2.702 -10.645 1.00 98.31 87 LYS A CA 1
ATOM 625 C C . LYS A 1 87 ? -0.934 4.037 -10.077 1.00 98.31 87 LYS A C 1
ATOM 627 O O . LYS A 1 87 ? -2.009 4.021 -9.472 1.00 98.31 87 LYS A O 1
ATOM 632 N N . PRO A 1 88 ? -0.273 5.187 -10.330 1.00 96.25 88 PRO A N 1
ATOM 633 C CA . PRO A 1 88 ? -0.632 6.487 -9.739 1.00 96.25 88 PRO A CA 1
ATOM 634 C C . PRO A 1 88 ? -2.095 6.913 -9.895 1.00 96.25 88 PRO A C 1
ATOM 636 O O . PRO A 1 88 ? -2.668 7.553 -9.021 1.00 96.25 88 PRO A O 1
ATOM 639 N N . SER A 1 89 ? -2.731 6.546 -11.008 1.00 92.50 89 SER A N 1
ATOM 640 C CA . SER A 1 89 ? -4.089 6.988 -11.355 1.00 92.50 89 SER A CA 1
ATOM 641 C C . SER A 1 89 ? -5.050 5.825 -11.610 1.00 92.50 89 SER A C 1
ATOM 643 O O . SER A 1 89 ? -5.892 5.910 -12.505 1.00 92.50 89 SER A O 1
ATOM 645 N N . ARG A 1 90 ? -4.910 4.709 -10.879 1.00 96.31 90 ARG A N 1
ATOM 646 C CA . ARG A 1 90 ? -5.866 3.596 -10.999 1.00 96.31 90 ARG A CA 1
ATOM 647 C C . ARG A 1 90 ? -7.227 3.974 -10.404 1.00 96.31 90 ARG A C 1
ATOM 649 O O . ARG A 1 90 ? -7.308 4.710 -9.424 1.00 96.31 90 ARG A O 1
ATOM 656 N N . ALA A 1 91 ? -8.305 3.494 -11.018 1.00 98.00 91 ALA A N 1
ATOM 657 C CA . ALA A 1 91 ? -9.665 3.837 -10.605 1.00 98.00 91 ALA A CA 1
ATOM 658 C C . ALA A 1 91 ? -10.028 3.212 -9.247 1.00 98.00 91 ALA A C 1
ATOM 660 O O . ALA A 1 91 ? -9.572 2.110 -8.944 1.00 98.00 91 ALA A O 1
ATOM 661 N N . LEU A 1 92 ? -10.915 3.860 -8.475 1.00 98.38 92 LEU A N 1
ATOM 662 C CA . LEU A 1 92 ? -11.417 3.348 -7.185 1.00 98.38 92 LEU A CA 1
ATOM 663 C C . LEU A 1 92 ? -11.880 1.884 -7.275 1.00 98.38 92 LEU A C 1
ATOM 665 O O . LEU A 1 92 ? -11.546 1.071 -6.426 1.00 98.38 92 LEU A O 1
ATOM 669 N N . SER A 1 93 ? -12.570 1.524 -8.360 1.00 98.31 93 SER A N 1
ATOM 670 C CA . SER A 1 93 ? -13.088 0.171 -8.597 1.00 98.31 93 SER A CA 1
ATOM 671 C C . SER A 1 93 ? -12.016 -0.912 -8.774 1.00 98.31 93 SER A C 1
ATOM 673 O O . SER A 1 93 ? -12.361 -2.079 -8.927 1.00 98.31 93 SER A O 1
ATOM 675 N N . THR A 1 94 ? -10.735 -0.536 -8.840 1.00 98.31 94 THR A N 1
ATOM 676 C CA . THR A 1 94 ? -9.600 -1.471 -8.918 1.00 98.31 94 THR A CA 1
ATOM 677 C C . THR A 1 94 ? -8.976 -1.756 -7.555 1.00 98.31 94 THR A C 1
ATOM 679 O O . THR A 1 94 ? -8.181 -2.682 -7.439 1.00 98.31 94 THR A O 1
ATOM 682 N N . PHE A 1 95 ? -9.317 -0.987 -6.521 1.00 98.69 95 PHE A N 1
ATOM 683 C CA . PHE A 1 95 ? -8.911 -1.275 -5.152 1.00 98.69 95 PHE A CA 1
ATOM 684 C C . PHE A 1 95 ? -9.861 -2.314 -4.554 1.00 98.69 95 PHE A C 1
ATOM 686 O O . PHE A 1 95 ? -11.050 -2.332 -4.865 1.00 98.69 95 PHE A O 1
ATOM 693 N N . ASN A 1 96 ? -9.332 -3.191 -3.704 1.00 98.69 96 ASN A N 1
ATOM 694 C CA . ASN A 1 96 ? -10.135 -4.173 -2.983 1.00 98.69 96 ASN A CA 1
ATOM 695 C C . ASN A 1 96 ? -9.435 -4.542 -1.676 1.00 98.69 96 ASN A C 1
ATOM 697 O O . ASN A 1 96 ? -8.319 -5.055 -1.723 1.00 98.69 96 ASN A O 1
ATOM 701 N N . CYS A 1 97 ? -10.040 -4.292 -0.523 1.00 98.75 97 CYS A N 1
ATOM 702 C CA . CYS A 1 97 ? -9.455 -4.606 0.781 1.00 98.75 97 CYS A CA 1
ATOM 703 C C . CYS A 1 97 ? -9.435 -6.111 1.093 1.00 98.75 97 CYS A C 1
ATOM 705 O O . CYS A 1 97 ? -8.538 -6.569 1.806 1.00 98.75 97 CYS A O 1
ATOM 707 N N . ASP A 1 98 ? -10.354 -6.888 0.517 1.00 98.56 98 ASP A N 1
ATOM 708 C CA . ASP A 1 98 ? -10.592 -8.302 0.837 1.00 98.56 98 ASP A CA 1
ATOM 709 C C . ASP A 1 98 ? -9.714 -9.276 0.036 1.00 98.56 98 ASP A C 1
ATOM 711 O O . ASP A 1 98 ? -9.702 -10.481 0.298 1.00 98.56 98 ASP A O 1
ATOM 715 N N . VAL A 1 99 ? -8.943 -8.777 -0.934 1.00 97.88 99 VAL A N 1
ATOM 716 C CA . VAL A 1 99 ? -8.079 -9.619 -1.771 1.00 97.88 99 VAL A CA 1
ATOM 717 C C . VAL A 1 99 ? -6.694 -9.763 -1.139 1.00 97.88 99 VAL A C 1
ATOM 719 O O . VAL A 1 99 ? -5.971 -8.791 -0.895 1.00 97.88 99 VAL A O 1
ATOM 722 N N . ALA A 1 100 ? -6.330 -11.017 -0.875 1.00 96.81 100 ALA A N 1
ATOM 723 C CA . ALA A 1 100 ? -4.987 -11.423 -0.482 1.00 96.81 100 ALA A CA 1
ATOM 724 C C . ALA A 1 100 ? -4.012 -11.383 -1.679 1.00 96.81 100 ALA A C 1
ATOM 726 O O . ALA A 1 100 ? -4.429 -11.620 -2.819 1.00 96.81 100 ALA A O 1
ATOM 727 N N . PRO A 1 101 ? -2.706 -11.147 -1.450 1.00 95.38 101 PRO A N 1
ATOM 728 C CA . PRO A 1 101 ? -1.720 -11.120 -2.523 1.00 95.38 101 PRO A CA 1
ATOM 729 C C . PRO A 1 101 ? -1.630 -12.462 -3.255 1.00 95.38 101 PRO A C 1
ATOM 731 O O . PRO A 1 101 ? -1.426 -13.519 -2.655 1.00 95.38 101 PRO A O 1
ATOM 734 N N . ARG A 1 102 ? -1.731 -12.417 -4.588 1.00 90.44 102 ARG A N 1
ATOM 735 C CA . ARG A 1 102 ? -1.589 -13.588 -5.459 1.00 90.44 102 ARG A CA 1
ATOM 736 C C . ARG A 1 102 ? -0.118 -13.969 -5.571 1.00 90.44 102 ARG A C 1
ATOM 738 O O . ARG A 1 102 ? 0.736 -13.120 -5.838 1.00 90.44 102 ARG A O 1
ATOM 745 N N . GLY A 1 103 ? 0.187 -15.255 -5.407 1.00 72.94 103 GLY A N 1
ATOM 746 C CA . GLY A 1 103 ? 1.571 -15.749 -5.462 1.00 72.94 103 GLY A CA 1
ATOM 747 C C . GLY A 1 103 ? 1.788 -17.224 -5.117 1.00 72.94 103 GLY A C 1
ATOM 748 O O . GLY A 1 103 ? 2.929 -17.681 -5.141 1.00 72.94 103 GLY A O 1
ATOM 749 N N . GLY A 1 104 ? 0.729 -17.983 -4.811 1.00 68.25 104 GLY A N 1
ATOM 750 C CA . GLY A 1 104 ? 0.837 -19.413 -4.513 1.00 68.25 104 GLY A CA 1
ATOM 751 C C . GLY A 1 104 ? 1.687 -19.684 -3.268 1.00 68.25 104 GLY A C 1
ATOM 752 O O . GLY A 1 104 ? 1.308 -19.292 -2.172 1.00 68.25 104 GLY A O 1
ATOM 753 N N . PHE A 1 105 ? 2.828 -20.360 -3.442 1.00 66.12 105 PHE A N 1
ATOM 754 C CA . PHE A 1 105 ? 3.731 -20.773 -2.355 1.00 66.12 105 PHE A CA 1
ATOM 755 C C . PHE A 1 105 ? 4.630 -19.655 -1.807 1.00 66.12 105 PHE A C 1
ATOM 757 O O . PHE A 1 105 ? 5.336 -19.870 -0.822 1.00 66.12 105 PHE A O 1
ATOM 764 N N . LEU A 1 106 ? 4.656 -18.482 -2.444 1.00 77.06 106 LEU A N 1
ATOM 765 C CA . LEU A 1 106 ? 5.422 -17.348 -1.937 1.00 77.06 106 LEU A CA 1
ATOM 766 C C . LEU A 1 106 ? 4.655 -16.693 -0.787 1.00 77.06 106 LEU A C 1
ATOM 768 O O . LEU A 1 106 ? 3.497 -16.314 -0.954 1.00 77.06 106 LEU A O 1
ATOM 772 N N . ALA A 1 107 ? 5.323 -16.511 0.354 1.00 85.81 107 ALA A N 1
ATOM 773 C CA . ALA A 1 107 ? 4.826 -15.706 1.467 1.00 85.81 107 ALA A CA 1
ATOM 774 C C . ALA A 1 107 ? 4.830 -14.221 1.066 1.00 85.81 107 ALA A C 1
ATOM 776 O O . ALA A 1 107 ? 5.723 -13.464 1.440 1.00 85.81 107 ALA A O 1
ATOM 777 N N . LYS A 1 108 ? 3.885 -13.832 0.203 1.00 95.31 108 LYS A N 1
ATOM 778 C CA . LYS A 1 108 ? 3.677 -12.440 -0.189 1.00 95.31 108 LYS A CA 1
ATOM 779 C C . LYS A 1 108 ? 2.851 -11.724 0.868 1.00 95.31 108 LYS A C 1
ATOM 781 O O . LYS A 1 108 ? 1.954 -12.307 1.467 1.00 95.31 108 LYS A O 1
ATOM 786 N N . HIS A 1 109 ? 3.144 -10.452 1.034 1.00 97.94 109 HIS A N 1
ATOM 787 C CA . HIS A 1 109 ? 2.497 -9.520 1.936 1.00 97.94 109 HIS A CA 1
ATOM 788 C C . HIS A 1 109 ? 1.926 -8.365 1.120 1.00 97.94 109 HIS A C 1
ATOM 790 O O . HIS A 1 109 ? 2.378 -8.111 -0.001 1.00 97.94 109 HIS A O 1
ATOM 796 N N . ARG A 1 110 ? 0.945 -7.658 1.670 1.00 98.19 110 ARG A N 1
ATOM 797 C CA . ARG A 1 110 ? 0.331 -6.492 1.037 1.00 98.19 110 ARG A CA 1
ATOM 798 C C . ARG A 1 110 ? 0.513 -5.277 1.934 1.00 98.19 110 ARG A C 1
ATOM 800 O O . ARG A 1 110 ? 0.368 -5.401 3.147 1.00 98.19 110 ARG A O 1
ATOM 807 N N . LEU A 1 111 ? 0.863 -4.129 1.354 1.00 98.75 111 LEU A N 1
ATOM 808 C CA . LEU A 1 111 ? 0.882 -2.880 2.116 1.00 98.75 111 LEU A CA 1
ATOM 809 C C . LEU A 1 111 ? -0.557 -2.389 2.204 1.00 98.75 111 LEU A C 1
ATOM 811 O O . LEU A 1 111 ? -1.218 -2.213 1.179 1.00 98.75 111 LEU A O 1
ATOM 815 N N . CYS A 1 112 ? -1.038 -2.201 3.426 1.00 98.81 112 CYS A N 1
ATOM 816 C CA . CYS A 1 112 ? -2.438 -1.925 3.701 1.00 98.81 112 CYS A CA 1
ATOM 817 C C . CYS A 1 112 ? -2.572 -0.607 4.446 1.00 98.81 112 CYS A C 1
ATOM 819 O O . CYS A 1 112 ? -2.000 -0.453 5.523 1.00 98.81 112 CYS A O 1
ATOM 821 N N . TYR A 1 113 ? -3.323 0.337 3.882 1.00 98.75 113 TYR A N 1
ATOM 822 C CA . TYR A 1 113 ? -3.688 1.545 4.605 1.00 98.75 113 TYR A CA 1
ATOM 823 C C . TYR A 1 113 ? -4.851 1.229 5.550 1.00 98.75 113 TYR A C 1
ATOM 825 O O . TYR A 1 113 ? -5.921 0.800 5.115 1.00 98.75 113 TYR A O 1
ATOM 833 N N . CYS A 1 114 ? -4.619 1.424 6.842 1.0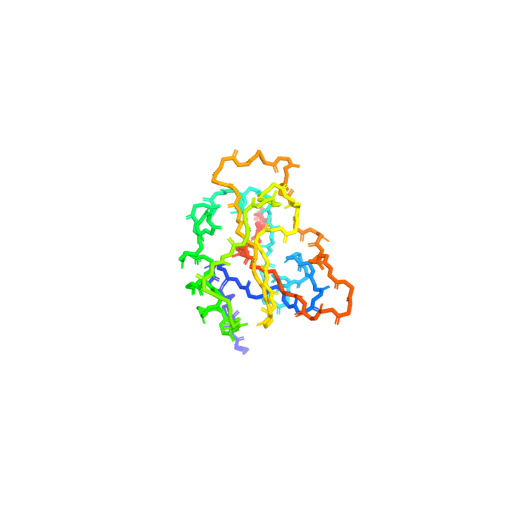0 98.69 114 CYS A N 1
ATOM 834 C CA . CYS A 1 114 ? -5.548 1.139 7.917 1.00 98.69 114 CYS A CA 1
ATOM 835 C C . CYS A 1 114 ? -5.917 2.432 8.640 1.00 98.69 114 CYS A C 1
ATOM 837 O O . CYS A 1 114 ? -5.046 3.223 9.000 1.00 98.69 114 CYS A O 1
ATOM 839 N N . HIS A 1 115 ? -7.203 2.620 8.914 1.00 97.75 115 HIS A N 1
ATOM 840 C CA . HIS A 1 115 ? -7.707 3.786 9.635 1.00 97.75 115 HIS A CA 1
ATOM 841 C C . HIS A 1 115 ? -8.695 3.386 10.728 1.00 97.75 115 HIS A C 1
ATOM 843 O O . HIS A 1 115 ? -9.130 2.233 10.822 1.00 97.75 115 HIS A O 1
ATOM 849 N N . ALA A 1 116 ? -9.044 4.343 11.589 1.00 96.00 116 ALA A N 1
ATOM 850 C CA . ALA A 1 116 ? -10.011 4.104 12.649 1.00 96.00 116 ALA A CA 1
ATOM 851 C C . ALA A 1 116 ? -11.392 3.740 12.062 1.00 96.00 116 ALA A C 1
ATOM 853 O O . ALA A 1 116 ? -11.820 4.350 11.074 1.00 96.00 116 ALA A O 1
ATOM 854 N N . PRO A 1 117 ? -12.117 2.778 12.659 1.00 92.75 117 PRO A N 1
ATOM 855 C CA . PRO A 1 117 ? -13.492 2.496 12.273 1.00 92.75 117 PRO A CA 1
ATOM 856 C C . PRO A 1 117 ? -14.392 3.696 12.583 1.00 92.75 117 PRO A C 1
ATOM 858 O O . PRO A 1 117 ? -14.229 4.369 13.603 1.00 92.75 117 PRO A O 1
ATOM 861 N N . VAL A 1 118 ? -15.396 3.935 11.739 1.00 86.56 118 VAL A N 1
ATOM 862 C CA . VAL A 1 118 ? -16.447 4.912 12.046 1.00 86.56 118 VAL A CA 1
ATOM 863 C C . VAL A 1 118 ? -17.318 4.330 13.159 1.00 86.56 118 VAL A C 1
ATOM 865 O O . VAL A 1 118 ? -18.088 3.397 12.937 1.00 86.56 118 VAL A O 1
ATOM 868 N N . LEU A 1 119 ? -17.181 4.859 14.375 1.00 79.75 119 LEU A N 1
ATOM 869 C CA . LEU A 1 119 ? -18.052 4.482 15.485 1.00 79.75 119 LEU A CA 1
ATOM 870 C C . LEU A 1 119 ? -19.447 5.089 15.269 1.00 79.75 119 LEU A C 1
ATOM 872 O O . LEU A 1 119 ? -19.542 6.278 14.946 1.00 79.75 119 LEU A O 1
ATOM 876 N N . PRO A 1 120 ? -20.538 4.325 15.466 1.00 72.75 120 PRO A N 1
ATOM 877 C CA . PRO A 1 120 ? -21.871 4.902 15.438 1.00 72.75 120 PRO A CA 1
ATOM 878 C C . PRO A 1 120 ? -21.983 5.939 16.556 1.00 72.75 120 PRO A C 1
ATOM 880 O O . PRO A 1 120 ? -21.664 5.671 17.716 1.00 72.75 120 PRO A O 1
ATOM 883 N N . THR A 1 121 ? -22.437 7.138 16.207 1.00 66.44 121 THR A N 1
ATOM 884 C CA . THR A 1 121 ? -22.775 8.165 17.190 1.00 66.44 121 THR A CA 1
ATOM 885 C C . THR A 1 121 ? -24.011 7.681 17.940 1.00 66.44 121 THR A C 1
ATOM 887 O O . THR A 1 121 ? -25.103 7.635 17.376 1.00 66.44 121 THR A O 1
ATOM 890 N N . VAL A 1 122 ? -23.849 7.276 19.202 1.00 67.69 122 VAL A N 1
ATOM 891 C CA . VAL A 1 122 ? -24.997 6.995 20.070 1.00 67.69 122 VAL A CA 1
ATOM 892 C C . VAL A 1 122 ? -25.678 8.336 20.323 1.00 67.69 122 VAL A C 1
ATOM 894 O O . VAL A 1 122 ? -25.120 9.204 20.988 1.00 67.69 122 VAL A O 1
ATOM 897 N N . THR A 1 123 ? -26.837 8.541 19.705 1.00 59.78 123 THR A N 1
ATOM 898 C CA . THR A 1 123 ? -27.713 9.669 20.026 1.00 59.78 123 THR A CA 1
ATOM 899 C C . THR A 1 123 ? -28.485 9.267 21.279 1.00 59.78 123 THR A C 1
ATOM 901 O O . THR A 1 123 ? -29.206 8.270 21.246 1.00 59.78 123 THR A O 1
ATOM 904 N N . GLU A 1 124 ? -28.236 9.969 22.387 1.00 53.16 124 GLU A N 1
ATOM 905 C CA . GLU A 1 124 ? -28.989 9.847 23.646 1.00 53.16 124 GLU A CA 1
ATOM 906 C C . GLU A 1 124 ? -30.398 10.439 23.512 1.00 53.16 124 GLU A C 1
ATOM 908 O O . GLU A 1 124 ? -30.535 11.489 22.836 1.00 53.16 124 GLU A O 1
#

Organism: NCBI:txid327968

Radius of gyration: 14.74 Å; chains: 1; bounding box: 45×31×48 Å

Sequence (124 aa):
AIQQSLPPEGWYDGGAGQSCTQGCAAVGLVCTEEGLLAHNADVDTSEEVLRKIEEVGGTTNIGVCDQQWGEADDVPNWSAGGCHQSKPSRALSTFNCDVAPRGGFLAKHRLCYCHAPVLPTVTE

Secondary structure (DSSP, 8-state):
----PPPPSEEEE--TT--HHHHHHHTT-B--HHHHHHTGGGSSSHHHHHHHHHHTT---S-SS-B-TTTTSTT-SEEETTEEEPPPTT--GGG--TTPPPP-TTS--EEEEEEB---------

Foldseek 3Di:
DPPDDQDAFFKEWCFFQHFLQNSLVVRQWGADLVLCLVCLVCFQFLVSVQVLCVVNVHEAPDSGADAPCQLAQQPQKDANHHGHTHHNDHDSVSHDRGDTDDDPPTRMIGITGTHHDDDDDPDD

pLDDT: mean 93.17, std 11.39, range [46.88, 98.81]